Protein AF-A0A0B7C380-F1 (afdb_monomer_lite)

InterPro domains:
  IPR031468 Synaptotagmin-like mitochondrial-lipid-binding domain [PS51847] (1-76)
  IPR039010 Synaptotagmin, SMP domain [PF17047] (1-75)
  IPR051634 Extended Synaptotagmin [PTHR45761] (1-76)

pLDDT: mean 90.28, std 5.56, range [70.12, 96.31]

Radius of gyration: 17.65 Å; chains: 1; bounding box: 36×30×48 Å

Structure (mmCIF, N/CA/C/O backbone):
data_AF-A0A0B7C380-F1
#
_entry.id   AF-A0A0B7C380-F1
#
loop_
_atom_site.group_PDB
_atom_site.id
_atom_site.type_symbol
_atom_site.label_atom_id
_atom_site.label_alt_id
_atom_site.label_comp_id
_atom_site.label_asym_id
_atom_site.label_entity_id
_atom_site.label_seq_id
_atom_site.pdbx_PDB_ins_code
_atom_site.Cartn_x
_atom_site.Cartn_y
_atom_site.Cartn_z
_atom_site.occupancy
_atom_site.B_iso_or_equiv
_atom_site.auth_seq_id
_atom_site.auth_comp_id
_atom_site.auth_asym_id
_atom_site.auth_atom_id
_atom_site.pdbx_PDB_model_num
ATOM 1 N N . ARG A 1 1 ? 15.871 -9.578 -14.809 1.00 70.12 1 ARG A N 1
ATOM 2 C CA . ARG A 1 1 ? 15.993 -8.589 -13.709 1.00 70.12 1 ARG A CA 1
ATOM 3 C C . ARG A 1 1 ? 14.912 -7.539 -13.906 1.00 70.12 1 ARG A C 1
ATOM 5 O O . ARG A 1 1 ? 14.874 -6.934 -14.971 1.00 70.12 1 ARG A O 1
ATOM 12 N N . ALA A 1 2 ? 14.018 -7.374 -12.937 1.00 83.12 2 ALA A N 1
ATOM 13 C CA . ALA A 1 2 ? 12.803 -6.566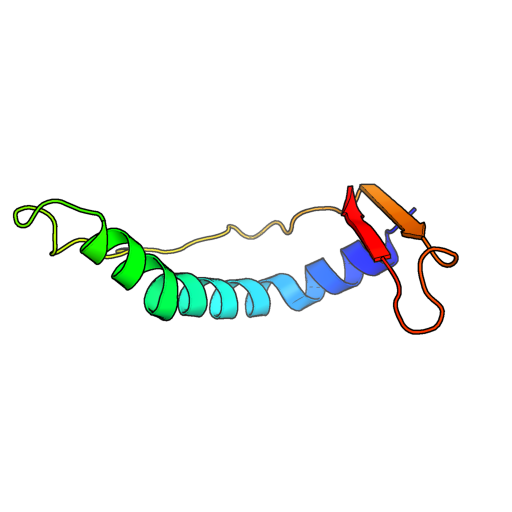 -13.060 1.00 83.12 2 ALA A CA 1
ATOM 14 C C . ALA A 1 2 ? 12.998 -5.099 -12.624 1.00 83.12 2 ALA A C 1
ATOM 16 O O . ALA A 1 2 ? 12.094 -4.473 -12.087 1.00 83.12 2 ALA A O 1
ATOM 17 N N . GLU A 1 3 ? 14.180 -4.520 -12.863 1.00 89.00 3 GLU A N 1
ATOM 18 C CA . GLU A 1 3 ? 14.512 -3.170 -12.372 1.00 89.00 3 GLU A CA 1
ATOM 19 C C . GLU A 1 3 ? 13.602 -2.071 -12.927 1.00 89.00 3 GLU A C 1
ATOM 21 O O . GLU A 1 3 ? 13.377 -1.059 -12.270 1.00 89.00 3 GLU A O 1
ATOM 26 N N . TRP A 1 4 ? 13.050 -2.259 -14.126 1.00 90.00 4 TRP A N 1
ATOM 27 C CA . TRP A 1 4 ? 12.075 -1.325 -14.682 1.00 90.00 4 TRP A CA 1
ATOM 28 C C . TRP A 1 4 ? 10.772 -1.307 -13.865 1.00 90.00 4 TRP A C 1
ATOM 30 O O . TRP A 1 4 ? 10.218 -0.232 -13.654 1.00 90.00 4 TRP A O 1
ATOM 40 N N . VAL A 1 5 ? 10.338 -2.459 -13.333 1.00 91.75 5 VAL A N 1
ATOM 41 C CA . VAL A 1 5 ? 9.181 -2.561 -12.429 1.00 91.75 5 VAL A CA 1
ATOM 42 C C . VAL A 1 5 ? 9.480 -1.819 -11.134 1.00 91.75 5 VAL A C 1
ATOM 44 O O . VAL A 1 5 ? 8.678 -1.001 -10.701 1.00 91.75 5 VAL A O 1
ATOM 47 N N . ASN A 1 6 ? 10.674 -2.021 -10.569 1.00 93.50 6 ASN A N 1
ATOM 48 C CA . ASN A 1 6 ? 11.101 -1.328 -9.350 1.00 93.50 6 ASN A CA 1
ATOM 49 C C . ASN A 1 6 ? 11.104 0.199 -9.523 1.00 93.50 6 ASN A C 1
ATOM 51 O O . ASN A 1 6 ? 10.687 0.919 -8.621 1.00 93.50 6 ASN A O 1
ATOM 55 N N . LYS A 1 7 ? 11.520 0.709 -10.691 1.00 93.75 7 LYS A N 1
ATOM 56 C CA . LYS A 1 7 ? 11.460 2.150 -10.997 1.00 93.75 7 LYS A CA 1
ATOM 57 C C . LYS A 1 7 ? 10.027 2.678 -11.039 1.00 93.75 7 LYS A C 1
ATOM 59 O O . LYS A 1 7 ? 9.769 3.750 -10.502 1.00 93.75 7 LYS A O 1
ATOM 64 N N . ILE A 1 8 ? 9.111 1.933 -11.660 1.00 93.94 8 ILE A N 1
ATOM 65 C CA . ILE A 1 8 ? 7.689 2.301 -11.707 1.00 93.94 8 ILE A CA 1
ATOM 66 C C . ILE A 1 8 ? 7.103 2.303 -10.295 1.00 93.94 8 ILE A C 1
ATOM 68 O O . ILE A 1 8 ? 6.504 3.297 -9.895 1.00 93.94 8 ILE A O 1
ATOM 72 N N . LEU A 1 9 ? 7.336 1.237 -9.522 1.00 93.44 9 LEU A N 1
ATOM 73 C CA . LEU A 1 9 ? 6.880 1.138 -8.136 1.00 93.44 9 LEU A CA 1
ATOM 74 C C . LEU A 1 9 ? 7.390 2.304 -7.292 1.00 93.44 9 LEU A C 1
ATOM 76 O O . LEU A 1 9 ? 6.611 2.886 -6.551 1.00 93.44 9 LEU A O 1
ATOM 80 N N . ASN A 1 10 ? 8.651 2.703 -7.457 1.00 94.31 10 ASN A N 1
ATOM 81 C CA . ASN A 1 10 ? 9.217 3.828 -6.719 1.00 94.31 10 ASN A CA 1
ATOM 82 C C . ASN A 1 10 ? 8.535 5.166 -7.035 1.00 94.31 10 ASN A C 1
ATOM 84 O O . ASN A 1 10 ? 8.262 5.944 -6.130 1.00 94.31 10 ASN A O 1
ATOM 88 N N . HIS A 1 11 ? 8.213 5.431 -8.303 1.00 94.25 11 HIS A N 1
ATOM 89 C CA . HIS A 1 11 ? 7.466 6.640 -8.666 1.00 94.25 11 HIS A CA 1
ATOM 90 C C . HIS A 1 11 ? 6.002 6.588 -8.209 1.00 94.25 11 HIS A C 1
ATOM 92 O O . HIS A 1 11 ? 5.415 7.624 -7.912 1.00 94.25 11 HIS A O 1
ATOM 98 N N . MET A 1 12 ? 5.406 5.395 -8.170 1.00 95.06 12 MET A N 1
ATOM 99 C CA . MET A 1 12 ? 3.999 5.214 -7.816 1.00 95.06 12 MET A CA 1
ATOM 100 C C . MET A 1 12 ? 3.751 5.074 -6.311 1.00 95.06 12 MET A C 1
ATOM 102 O O . MET A 1 12 ? 2.621 5.268 -5.876 1.00 95.06 12 MET A O 1
ATOM 106 N N . TRP A 1 13 ? 4.777 4.756 -5.520 1.00 94.62 13 TRP A N 1
ATOM 107 C CA . TRP A 1 13 ? 4.676 4.465 -4.090 1.00 94.62 13 TRP A CA 1
ATOM 108 C C . TRP A 1 13 ? 3.852 5.463 -3.262 1.00 94.62 13 TRP A C 1
ATOM 110 O O . TRP A 1 13 ? 2.963 4.998 -2.546 1.00 94.62 13 TRP A O 1
ATOM 120 N N . PRO A 1 14 ? 4.035 6.798 -3.383 1.00 90.06 14 PRO A N 1
ATOM 121 C CA . PRO A 1 14 ? 3.215 7.739 -2.616 1.00 90.06 14 PRO A CA 1
ATOM 122 C C . PRO A 1 14 ? 1.715 7.591 -2.915 1.00 90.06 14 PRO A C 1
ATOM 124 O O . PRO A 1 14 ? 0.895 7.610 -2.003 1.00 90.06 14 PRO A O 1
ATOM 127 N N . TYR A 1 15 ? 1.350 7.342 -4.175 1.00 93.56 15 TYR A N 1
ATOM 128 C CA . TYR A 1 15 ? -0.043 7.147 -4.588 1.00 93.56 15 TYR A CA 1
ATOM 129 C C . TYR A 1 15 ? -0.590 5.772 -4.189 1.00 93.56 15 TYR A C 1
ATOM 131 O O . TYR A 1 15 ? -1.769 5.631 -3.866 1.00 93.56 15 TYR A O 1
ATOM 139 N N . ILE A 1 16 ? 0.264 4.742 -4.201 1.00 93.94 16 ILE A N 1
ATOM 140 C CA . ILE A 1 16 ? -0.094 3.405 -3.711 1.00 93.94 16 ILE A CA 1
ATOM 141 C C . ILE A 1 16 ? -0.426 3.476 -2.219 1.00 93.94 16 ILE A C 1
ATOM 143 O O . ILE A 1 16 ? -1.399 2.856 -1.802 1.00 93.94 16 ILE A O 1
ATOM 147 N N . GLY A 1 17 ? 0.320 4.263 -1.437 1.00 90.50 17 GLY A N 1
ATOM 148 C CA . GLY A 1 17 ? 0.040 4.493 -0.019 1.00 90.50 17 GLY A CA 1
ATOM 149 C C . GLY A 1 17 ? -1.378 4.996 0.235 1.00 90.50 17 GLY A C 1
ATOM 150 O O . GLY A 1 17 ? -2.126 4.367 0.984 1.00 90.50 17 GLY A O 1
ATOM 151 N N . GLU A 1 18 ? -1.779 6.066 -0.455 1.00 91.25 18 GLU A N 1
ATOM 152 C CA . GLU A 1 18 ? -3.136 6.624 -0.361 1.00 91.25 18 GLU A CA 1
ATOM 153 C C . GLU A 1 18 ? -4.210 5.603 -0.768 1.00 91.25 18 GLU A C 1
ATOM 155 O O . GLU A 1 18 ? -5.249 5.461 -0.117 1.00 91.25 18 GLU A O 1
ATOM 160 N N . TYR A 1 19 ? -3.957 4.847 -1.839 1.00 94.50 19 TYR A N 1
ATOM 161 C CA . TYR A 1 19 ? -4.895 3.840 -2.322 1.00 94.50 19 TYR A CA 1
ATOM 162 C C . TYR A 1 19 ? -5.052 2.663 -1.347 1.00 94.50 19 TYR A C 1
ATOM 164 O O . TYR A 1 19 ? -6.167 2.202 -1.092 1.00 94.50 19 TYR A O 1
ATOM 172 N N . VAL A 1 20 ? -3.950 2.191 -0.765 1.00 94.69 20 VAL A N 1
ATOM 173 C CA . VAL A 1 20 ? -3.958 1.130 0.246 1.00 94.69 20 VAL A CA 1
ATOM 174 C C . VAL A 1 20 ? -4.647 1.604 1.519 1.00 94.69 20 VAL A C 1
ATOM 176 O O . VAL A 1 20 ? -5.433 0.842 2.078 1.00 94.69 20 VAL A O 1
ATOM 179 N N . GLU A 1 21 ? -4.432 2.849 1.958 1.00 93.56 21 GLU A N 1
ATOM 180 C CA . GLU A 1 21 ? -5.180 3.410 3.088 1.00 93.56 21 GLU A CA 1
ATOM 181 C C . GLU A 1 21 ? -6.688 3.322 2.840 1.00 93.56 21 GLU A C 1
ATOM 183 O O . GLU A 1 21 ? -7.434 2.848 3.702 1.00 93.56 21 GLU A O 1
ATOM 188 N N . LYS A 1 22 ? -7.133 3.695 1.638 1.00 94.81 22 LYS A N 1
ATOM 189 C CA . LYS A 1 22 ? -8.540 3.586 1.260 1.00 94.81 22 LYS A CA 1
ATOM 190 C C . LYS A 1 22 ? -9.043 2.143 1.302 1.00 94.81 22 LYS A C 1
ATOM 192 O O . LYS A 1 22 ? -10.090 1.891 1.887 1.00 94.81 22 LYS A O 1
ATOM 197 N N . ILE A 1 23 ? -8.297 1.181 0.753 1.00 96.31 23 ILE A N 1
ATOM 198 C CA . ILE A 1 23 ? -8.664 -0.247 0.826 1.00 96.31 23 ILE A CA 1
ATOM 199 C C . ILE A 1 23 ? -8.790 -0.707 2.281 1.00 96.31 23 ILE A C 1
ATOM 201 O O . ILE A 1 23 ? -9.749 -1.399 2.639 1.00 9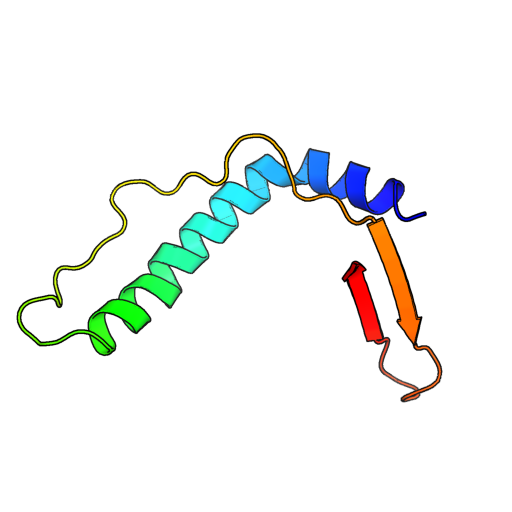6.31 23 ILE A O 1
ATOM 205 N N . LEU A 1 24 ? -7.828 -0.332 3.126 1.00 96.25 24 LEU A N 1
ATOM 206 C CA . LEU A 1 24 ? -7.823 -0.734 4.524 1.00 96.25 24 LEU A CA 1
ATOM 207 C C . LEU A 1 24 ? -9.047 -0.186 5.258 1.00 96.25 24 LEU A C 1
ATOM 209 O O . LEU A 1 24 ? -9.690 -0.937 5.987 1.00 96.25 24 LEU A O 1
A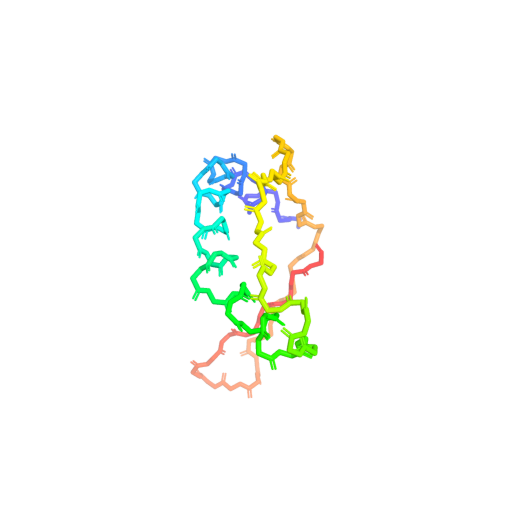TOM 213 N N . ARG A 1 25 ? -9.420 1.074 5.028 1.00 95.75 25 ARG A N 1
ATOM 214 C CA . ARG A 1 25 ? -10.589 1.697 5.668 1.00 95.75 25 ARG A CA 1
ATOM 215 C C . ARG A 1 25 ? -11.921 1.210 5.111 1.00 95.75 25 ARG A C 1
ATOM 217 O O . ARG A 1 25 ? -12.821 0.899 5.885 1.00 95.75 25 ARG A O 1
ATOM 224 N N . ASP A 1 26 ? -12.040 1.119 3.792 1.00 96.19 26 ASP A N 1
ATOM 225 C CA . ASP A 1 26 ? -13.322 0.869 3.131 1.00 96.19 26 ASP A CA 1
ATOM 226 C C . ASP A 1 26 ? -13.664 -0.625 3.076 1.00 96.19 26 ASP A C 1
ATOM 228 O O . ASP A 1 26 ? -14.839 -0.989 3.084 1.00 96.19 26 ASP A O 1
ATOM 232 N N . SER A 1 27 ? -12.655 -1.502 3.030 1.00 95.62 27 SER A N 1
ATOM 233 C CA . SER A 1 27 ? -12.855 -2.947 2.876 1.00 95.62 27 SER A CA 1
ATOM 234 C C . SER A 1 27 ? -12.369 -3.753 4.076 1.00 95.62 27 SER A C 1
ATOM 236 O O . SER A 1 27 ? -13.079 -4.652 4.532 1.00 95.62 27 SER A O 1
ATOM 238 N N . VAL A 1 28 ? -11.173 -3.468 4.599 1.00 95.44 28 VAL A N 1
ATOM 239 C CA . VAL A 1 28 ? -10.583 -4.311 5.653 1.00 95.44 28 VAL A CA 1
ATOM 240 C C . VAL A 1 28 ? -11.160 -3.985 7.029 1.00 95.44 28 VAL A C 1
ATOM 242 O O . VAL A 1 28 ? -11.529 -4.914 7.743 1.00 95.44 28 VAL A O 1
ATOM 245 N N . GLU A 1 29 ? -11.321 -2.710 7.405 1.00 94.50 29 GLU A N 1
ATOM 246 C CA . GLU A 1 29 ? -11.924 -2.350 8.699 1.00 94.50 29 GLU A CA 1
ATOM 247 C C . GLU A 1 29 ? -13.315 -2.968 8.895 1.00 94.50 29 GLU A C 1
ATOM 249 O O . GLU A 1 29 ? -13.527 -3.569 9.952 1.00 94.50 29 GLU A O 1
ATOM 254 N N . PRO A 1 30 ? -14.262 -2.889 7.934 1.00 94.00 30 PRO A N 1
ATOM 255 C CA . PRO A 1 30 ? -15.569 -3.519 8.094 1.00 94.00 30 PRO A CA 1
ATOM 256 C C . PRO A 1 30 ? -15.465 -5.038 8.240 1.00 94.00 30 PRO A C 1
ATOM 258 O O . PRO A 1 30 ? -16.146 -5.618 9.086 1.00 94.00 30 PRO A O 1
ATOM 261 N N . SER A 1 31 ? -14.573 -5.678 7.475 1.00 94.44 31 SER A N 1
ATOM 262 C CA . SER A 1 31 ? -14.335 -7.122 7.565 1.00 94.44 31 SER A CA 1
ATOM 263 C C . SER A 1 31 ? -13.795 -7.528 8.940 1.00 94.44 31 SER A C 1
ATOM 265 O O . SER A 1 31 ? -14.226 -8.533 9.508 1.00 94.44 31 SER A O 1
ATOM 267 N N . VAL A 1 32 ? -12.876 -6.738 9.504 1.00 93.62 32 VAL A N 1
ATOM 268 C CA . VAL A 1 32 ? -12.328 -6.967 10.847 1.00 93.62 32 VAL A CA 1
ATOM 269 C C . VAL A 1 32 ? -13.408 -6.747 11.905 1.00 93.62 32 VAL A C 1
ATOM 271 O O . VAL A 1 32 ? -13.610 -7.624 12.740 1.00 93.62 32 VAL A O 1
ATOM 274 N N . ARG A 1 33 ? -14.167 -5.643 11.847 1.00 93.06 33 ARG A N 1
ATOM 275 C CA . ARG A 1 33 ? -15.282 -5.384 12.781 1.00 93.06 33 ARG A CA 1
ATOM 276 C C . ARG A 1 33 ? -16.314 -6.511 12.777 1.00 93.06 33 ARG A C 1
ATOM 278 O O . ARG A 1 33 ? -16.768 -6.904 13.845 1.00 93.06 33 ARG A O 1
ATOM 285 N N . GLY A 1 34 ? -16.657 -7.040 11.601 1.00 91.50 34 GLY A N 1
ATOM 286 C CA . GLY A 1 34 ? -17.594 -8.160 11.463 1.00 91.50 34 GLY A CA 1
ATOM 287 C C . GLY A 1 34 ? -17.057 -9.492 11.996 1.00 91.50 34 GLY A C 1
ATOM 288 O O . GLY A 1 34 ? -17.841 -10.349 12.392 1.00 91.50 34 GLY A O 1
ATOM 289 N N . SER A 1 35 ? -15.733 -9.655 12.041 1.00 92.12 35 SER A N 1
ATOM 290 C CA . SER A 1 35 ? -15.072 -10.859 12.563 1.00 92.12 35 SER A CA 1
ATOM 291 C C . SER A 1 35 ? -1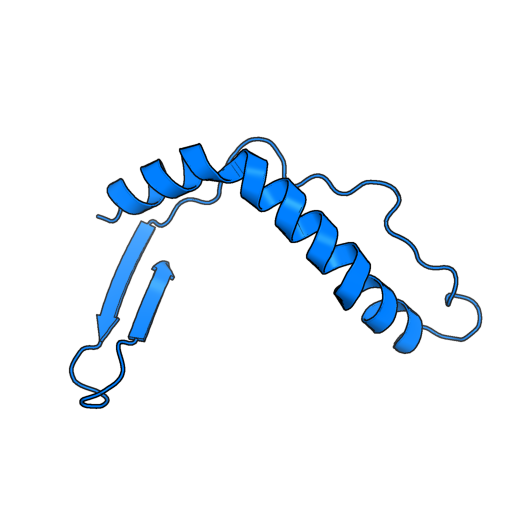4.816 -10.796 14.074 1.00 92.12 35 SER A C 1
ATOM 293 O O . SER A 1 35 ? -14.522 -11.818 14.695 1.00 92.12 35 SER A O 1
ATOM 295 N N . LEU A 1 36 ? -14.890 -9.605 14.674 1.00 91.25 36 LEU A N 1
ATOM 296 C CA . LEU A 1 36 ? -14.624 -9.389 16.092 1.00 91.25 36 LEU A CA 1
ATOM 297 C C . LEU A 1 36 ? -15.888 -9.575 16.955 1.00 91.25 36 LEU A C 1
ATOM 299 O O . LEU A 1 36 ? -17.002 -9.291 16.507 1.00 91.25 36 LEU A O 1
ATOM 303 N N . PRO A 1 37 ? -15.737 -10.003 18.226 1.00 90.25 37 PRO A N 1
ATOM 304 C CA . PRO A 1 37 ? -16.841 -10.050 19.182 1.00 90.25 37 PRO A CA 1
ATOM 305 C C . PRO A 1 37 ? -17.518 -8.683 19.345 1.00 90.25 37 PRO A C 1
ATOM 307 O O . PRO A 1 37 ? -16.878 -7.645 19.180 1.00 90.25 37 PRO A O 1
ATOM 310 N N . ALA A 1 38 ? -18.789 -8.673 19.759 1.00 84.56 38 ALA A N 1
ATOM 311 C CA . ALA A 1 38 ? -19.588 -7.449 19.918 1.00 84.56 38 ALA A CA 1
ATOM 312 C C . ALA A 1 38 ? -18.900 -6.354 20.764 1.00 84.56 38 ALA A C 1
ATOM 314 O O . ALA A 1 38 ? -19.042 -5.169 20.479 1.00 84.56 38 ALA A O 1
ATOM 315 N N . SER A 1 39 ? -18.100 -6.742 21.762 1.00 86.81 39 SER A N 1
ATOM 316 C CA . SER A 1 39 ? -17.335 -5.825 22.618 1.00 86.81 39 SER A CA 1
ATOM 317 C C . SER A 1 39 ? -16.196 -5.079 21.907 1.00 86.81 39 SER A C 1
ATOM 319 O O . SER A 1 39 ? -15.700 -4.092 22.442 1.00 86.81 39 SER A O 1
ATOM 321 N N . LEU A 1 40 ? -15.779 -5.524 20.718 1.00 87.00 40 LEU A N 1
ATOM 322 C CA . LEU A 1 40 ? -14.649 -4.981 19.955 1.00 87.00 40 LEU A CA 1
ATOM 323 C C . LEU A 1 40 ? -15.054 -4.447 18.570 1.00 87.00 40 LEU A C 1
ATOM 325 O O . LEU A 1 40 ? -14.194 -4.136 17.746 1.00 87.00 40 LEU A O 1
ATOM 329 N N . GLN A 1 41 ? -16.352 -4.272 18.308 1.00 83.44 41 GLN A N 1
ATOM 330 C CA . GLN A 1 41 ? -16.843 -3.737 17.029 1.00 83.44 41 GLN A CA 1
ATOM 331 C C . GLN A 1 41 ? -16.467 -2.266 16.774 1.00 83.44 41 GLN A C 1
ATOM 333 O O . GLN A 1 41 ? -16.608 -1.778 15.655 1.00 83.44 41 GLN A O 1
ATOM 338 N N . SER A 1 42 ? -15.939 -1.558 17.774 1.00 89.31 42 SER A N 1
ATOM 339 C CA . SER A 1 42 ? -15.423 -0.189 17.646 1.00 89.31 42 SER A CA 1
ATOM 340 C C . SER A 1 42 ? -14.009 -0.101 17.049 1.00 89.31 42 SER A C 1
ATOM 342 O O . SER A 1 42 ? -13.440 0.992 16.992 1.00 89.31 42 SER A O 1
ATOM 344 N N . PHE A 1 43 ? -13.434 -1.224 16.596 1.00 91.75 43 PHE A N 1
ATOM 345 C CA . PHE A 1 43 ? -12.125 -1.270 15.940 1.00 91.75 43 PHE A CA 1
ATOM 346 C C . PHE A 1 43 ? -12.009 -0.229 14.817 1.00 91.75 43 PHE A C 1
ATOM 348 O O . PHE A 1 43 ? -12.905 -0.103 13.987 1.00 91.75 43 PHE A O 1
ATOM 355 N N . LYS A 1 44 ? -10.900 0.508 14.752 1.00 93.44 44 LYS A N 1
ATOM 356 C CA . LYS A 1 44 ? -10.595 1.447 13.662 1.00 93.44 44 LYS A CA 1
ATOM 357 C C . LYS A 1 44 ? -9.088 1.586 13.497 1.00 93.44 44 LYS A C 1
ATOM 359 O O . LYS A 1 44 ? -8.369 1.560 14.499 1.00 93.44 44 LYS A O 1
ATOM 364 N N . PHE A 1 45 ? -8.613 1.810 12.276 1.00 94.31 45 PHE A N 1
ATOM 365 C CA . PHE A 1 45 ? -7.228 2.204 12.067 1.00 94.31 45 PHE A CA 1
ATOM 366 C C . PHE A 1 45 ? -7.055 3.671 12.465 1.00 94.31 45 PHE A C 1
ATOM 368 O O . PHE A 1 45 ? -7.652 4.578 11.878 1.00 94.31 45 PHE A O 1
ATOM 375 N N . SER A 1 46 ? -6.235 3.912 13.488 1.00 94.06 46 SER A N 1
ATOM 376 C CA . SER A 1 46 ? -5.900 5.259 13.962 1.00 94.06 46 SER A CA 1
ATOM 377 C C . SER A 1 46 ? -4.909 5.962 13.036 1.00 94.06 46 SER A C 1
ATOM 379 O O . SER A 1 46 ? -5.113 7.121 12.689 1.00 94.06 46 SER A O 1
ATOM 381 N N . LYS A 1 47 ? -3.865 5.250 12.608 1.00 93.00 47 LYS A N 1
ATOM 382 C CA . LYS A 1 47 ? -2.864 5.696 11.639 1.00 93.00 47 LYS A CA 1
ATOM 383 C C . LYS A 1 47 ? -2.534 4.527 10.716 1.00 93.00 47 LYS A C 1
ATOM 385 O O . LYS A 1 47 ? -2.362 3.407 11.193 1.00 93.00 47 LYS A O 1
ATOM 390 N N . ILE A 1 48 ? -2.448 4.801 9.420 1.00 93.25 48 ILE A N 1
ATOM 391 C CA . ILE A 1 48 ? -1.974 3.862 8.404 1.00 93.25 48 ILE A CA 1
ATOM 392 C C . ILE A 1 48 ? -0.733 4.493 7.786 1.00 93.25 48 ILE A C 1
ATOM 394 O O . ILE A 1 48 ? -0.758 5.654 7.396 1.00 93.25 48 ILE A O 1
ATOM 398 N N . ASP A 1 49 ? 0.366 3.751 7.785 1.00 92.38 49 ASP A N 1
ATOM 399 C CA . ASP A 1 49 ? 1.666 4.212 7.313 1.00 92.38 49 ASP A CA 1
ATOM 400 C C . ASP A 1 49 ? 2.407 3.003 6.741 1.00 92.38 49 ASP A C 1
ATOM 402 O O . ASP A 1 49 ? 2.640 2.026 7.456 1.00 92.38 49 ASP A O 1
ATOM 406 N N . LEU A 1 50 ? 2.702 3.037 5.442 1.00 91.19 50 LEU A N 1
ATOM 407 C CA . LEU A 1 50 ? 3.415 1.959 4.748 1.00 91.19 50 LEU A CA 1
ATOM 408 C C . LEU A 1 50 ? 4.930 2.204 4.695 1.00 91.19 50 LEU A C 1
ATOM 410 O O . LEU A 1 50 ? 5.661 1.363 4.172 1.00 91.19 50 LEU A O 1
ATOM 414 N N . GLY A 1 51 ? 5.399 3.334 5.234 1.00 93.00 51 GLY A N 1
ATOM 415 C CA . GLY A 1 51 ? 6.774 3.798 5.114 1.00 93.00 51 GLY A CA 1
ATOM 416 C C . GLY A 1 51 ? 7.114 4.370 3.735 1.00 93.00 51 GLY A C 1
ATOM 417 O O . GLY A 1 51 ? 6.345 4.282 2.778 1.00 93.00 51 GLY A O 1
ATOM 418 N N . ASP A 1 52 ? 8.314 4.938 3.629 1.00 91.81 52 ASP A N 1
ATOM 419 C CA . ASP A 1 52 ? 8.776 5.651 2.426 1.00 91.81 52 ASP A CA 1
ATOM 420 C C . ASP A 1 52 ? 9.480 4.750 1.399 1.00 91.81 52 ASP A C 1
ATOM 422 O O . ASP A 1 52 ? 9.785 5.183 0.288 1.00 91.81 52 ASP A O 1
ATOM 426 N N . ILE A 1 53 ? 9.778 3.500 1.766 1.00 92.88 53 ILE A N 1
ATOM 427 C CA . ILE A 1 53 ? 10.553 2.575 0.936 1.00 92.88 53 ILE A CA 1
ATOM 428 C C . ILE A 1 53 ? 9.597 1.569 0.278 1.00 92.88 53 ILE A C 1
ATOM 430 O O . ILE A 1 53 ? 9.015 0.748 0.991 1.00 92.88 53 ILE A O 1
ATOM 434 N N . PRO A 1 54 ? 9.456 1.574 -1.062 1.00 92.44 54 PRO A N 1
ATOM 435 C CA . PRO A 1 54 ? 8.624 0.602 -1.760 1.00 92.44 54 PRO A CA 1
ATOM 436 C C . PRO A 1 54 ? 9.221 -0.811 -1.692 1.00 92.44 54 PRO A C 1
ATOM 438 O O . PRO A 1 54 ? 10.446 -0.974 -1.615 1.00 92.44 54 PRO A O 1
ATOM 441 N N . PRO A 1 55 ? 8.382 -1.855 -1.809 1.00 91.88 55 PRO A N 1
ATOM 442 C CA . PRO A 1 55 ? 8.861 -3.215 -1.985 1.00 91.88 55 PRO A CA 1
ATOM 443 C C . PRO A 1 55 ? 9.645 -3.342 -3.296 1.00 91.88 55 PRO A C 1
ATOM 445 O O . PRO A 1 55 ? 9.396 -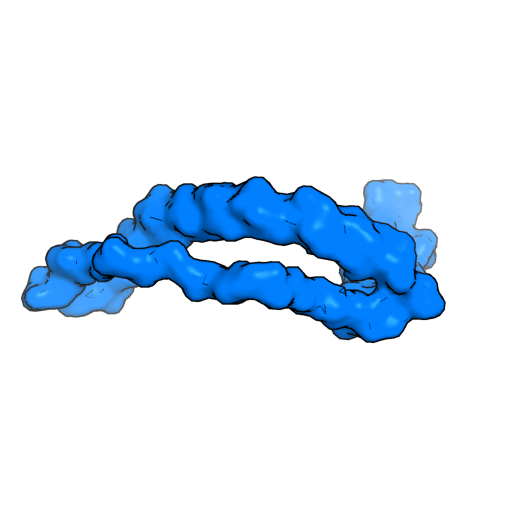2.636 -4.278 1.00 91.88 55 PRO A O 1
ATOM 448 N N . ARG A 1 56 ? 10.592 -4.280 -3.316 1.00 91.69 56 ARG A N 1
ATOM 449 C CA . ARG A 1 56 ? 11.417 -4.574 -4.487 1.00 91.69 56 ARG A CA 1
ATOM 450 C C . ARG A 1 56 ? 11.022 -5.919 -5.074 1.00 91.69 56 ARG A C 1
ATOM 452 O O . ARG A 1 56 ? 10.989 -6.907 -4.357 1.00 91.69 56 ARG A O 1
ATOM 459 N N . VAL A 1 57 ? 10.829 -5.947 -6.385 1.00 91.69 57 VAL A N 1
ATOM 460 C CA . VAL A 1 57 ? 10.663 -7.168 -7.171 1.00 91.69 57 VAL A CA 1
ATOM 461 C C . VAL A 1 57 ? 12.047 -7.681 -7.575 1.00 91.69 57 VAL A C 1
ATOM 463 O O . VAL A 1 57 ? 12.792 -7.010 -8.306 1.00 91.69 57 VAL A O 1
ATOM 466 N N . GLY A 1 58 ? 12.410 -8.861 -7.077 1.00 88.75 58 GLY A N 1
ATOM 467 C CA . GLY A 1 58 ? 13.658 -9.558 -7.385 1.00 88.75 58 GLY A CA 1
ATOM 468 C C . GLY A 1 58 ? 13.595 -10.294 -8.725 1.00 88.75 58 GLY A C 1
ATOM 469 O O . GLY A 1 58 ? 14.530 -10.213 -9.536 1.00 88.75 58 GLY A O 1
ATOM 470 N N . GLY A 1 59 ? 12.463 -10.942 -8.998 1.00 88.38 59 GLY A N 1
ATOM 471 C CA . GLY A 1 59 ? 12.239 -11.773 -10.177 1.00 88.38 59 GLY A CA 1
ATOM 472 C C . GLY A 1 59 ? 10.837 -11.594 -10.748 1.00 88.38 59 GLY A C 1
ATOM 473 O O . GLY A 1 59 ? 9.890 -11.311 -10.029 1.00 88.38 59 GLY A O 1
ATOM 474 N N . VAL A 1 60 ? 10.704 -11.743 -12.067 1.00 89.38 60 VAL A N 1
ATOM 475 C CA . VAL A 1 60 ? 9.393 -11.862 -12.719 1.00 89.38 60 VAL A CA 1
ATOM 476 C C . VAL A 1 60 ? 9.431 -13.107 -13.582 1.00 89.38 60 VAL A C 1
ATOM 478 O O . VAL A 1 60 ? 10.294 -13.221 -14.460 1.00 89.38 60 VAL A O 1
ATOM 481 N N . LYS A 1 61 ? 8.501 -14.029 -13.338 1.00 89.12 61 LYS A N 1
ATOM 482 C CA . LYS A 1 61 ? 8.352 -15.262 -14.107 1.00 89.12 61 LYS A CA 1
ATOM 483 C C . LYS A 1 61 ? 7.017 -15.243 -14.835 1.00 89.12 61 LYS A C 1
ATOM 485 O O . LYS A 1 61 ? 5.962 -15.168 -14.219 1.00 89.12 61 LYS A O 1
ATOM 490 N N . VAL A 1 62 ? 7.082 -15.293 -16.164 1.00 88.12 62 VAL A N 1
ATOM 491 C CA . VAL A 1 62 ? 5.907 -15.202 -17.037 1.00 88.12 62 VAL A CA 1
ATOM 492 C C . VAL A 1 62 ? 5.570 -16.578 -17.595 1.00 88.12 62 VAL A C 1
ATOM 494 O O . VAL A 1 62 ? 6.435 -17.248 -18.165 1.00 88.12 62 VAL A O 1
ATOM 497 N N . TYR A 1 63 ? 4.305 -16.976 -17.492 1.00 87.81 63 TYR A N 1
ATOM 498 C CA . TYR A 1 63 ? 3.796 -18.227 -18.049 1.00 87.81 63 TYR A CA 1
ATOM 499 C C . TYR A 1 63 ? 2.845 -17.916 -19.204 1.00 87.81 63 TYR A C 1
ATOM 501 O O . TYR A 1 63 ? 1.690 -17.550 -19.007 1.00 87.81 63 TYR A O 1
ATOM 509 N N . SER A 1 64 ? 3.342 -18.073 -20.431 1.00 76.88 64 SER A N 1
ATOM 510 C CA . SER A 1 64 ? 2.618 -17.743 -21.669 1.00 76.88 64 SER A CA 1
ATOM 511 C C . SER A 1 64 ? 1.920 -18.935 -22.333 1.00 76.88 64 SER A C 1
ATOM 513 O O . SER A 1 64 ? 1.342 -18.793 -23.406 1.00 76.88 64 SER A O 1
ATOM 515 N N . LYS A 1 65 ? 1.997 -20.132 -21.737 1.00 72.94 65 LYS A N 1
ATOM 516 C CA . LYS A 1 65 ? 1.518 -21.388 -22.348 1.00 72.94 65 LYS A CA 1
ATOM 517 C C . LYS A 1 65 ? 0.373 -22.069 -21.592 1.00 72.94 65 LYS A C 1
ATOM 519 O O . LYS A 1 65 ? 0.050 -23.207 -21.912 1.00 72.94 65 LYS A O 1
ATOM 524 N N . LEU A 1 66 ? -0.219 -21.410 -20.596 1.00 71.69 66 LEU A N 1
ATOM 525 C CA . LEU A 1 66 ? -1.294 -22.000 -19.791 1.00 71.69 66 LEU A CA 1
ATOM 526 C C . LEU A 1 66 ? -2.654 -21.900 -20.500 1.00 71.69 66 LEU A C 1
ATOM 528 O O . LEU A 1 66 ? -3.344 -22.908 -20.630 1.00 71.69 66 LEU A O 1
ATOM 532 N N . ARG A 1 67 ? -3.015 -20.718 -21.018 1.00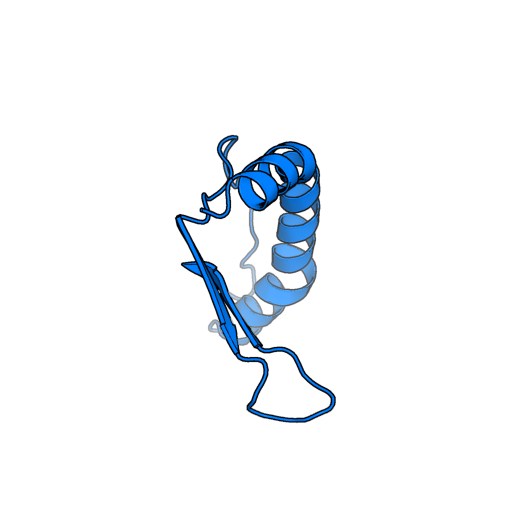 77.44 67 ARG A N 1
ATOM 533 C CA . ARG A 1 67 ? -4.225 -20.470 -21.826 1.00 77.44 67 ARG A CA 1
ATOM 534 C C . ARG A 1 67 ? -3.932 -19.409 -22.894 1.00 77.44 67 ARG A C 1
ATOM 536 O O . ARG A 1 67 ? -2.964 -18.667 -22.767 1.00 77.44 67 ARG A O 1
ATOM 543 N N . ARG A 1 68 ? -4.715 -19.375 -23.980 1.00 78.94 68 ARG A N 1
ATOM 544 C CA . ARG A 1 68 ? -4.470 -18.479 -25.136 1.00 78.94 68 ARG A CA 1
ATOM 545 C C . ARG A 1 68 ? -4.823 -17.010 -24.864 1.00 78.94 68 ARG A C 1
ATOM 547 O O . ARG A 1 68 ? -4.375 -16.150 -25.612 1.00 78.94 68 ARG A O 1
ATOM 554 N N . ASP A 1 69 ? -5.620 -16.748 -23.838 1.00 88.69 69 ASP A N 1
ATOM 555 C CA . ASP A 1 69 ? -6.259 -15.471 -23.508 1.00 88.69 69 ASP A CA 1
ATOM 556 C C . ASP A 1 69 ? -5.806 -14.884 -22.161 1.00 88.69 69 ASP A C 1
ATOM 558 O O . ASP A 1 69 ? -6.278 -13.825 -21.757 1.00 88.69 69 ASP A O 1
ATOM 562 N N . GLU A 1 70 ? -4.860 -15.533 -21.481 1.00 86.81 70 GLU A N 1
ATOM 563 C CA . GLU A 1 70 ? -4.395 -15.137 -20.152 1.00 86.81 70 GLU A CA 1
ATOM 564 C C . GLU A 1 70 ? -2.864 -15.140 -20.089 1.00 86.81 70 GLU A C 1
ATOM 566 O O . GLU A 1 70 ? -2.191 -15.969 -20.707 1.00 86.81 70 GLU A O 1
ATOM 571 N N . ILE A 1 71 ? -2.307 -14.223 -19.299 1.00 88.56 71 ILE A N 1
ATOM 572 C CA . ILE A 1 71 ? -0.880 -14.187 -18.976 1.00 88.56 71 ILE A CA 1
ATOM 573 C C . ILE A 1 71 ? -0.752 -14.234 -17.460 1.00 88.56 71 ILE A C 1
ATOM 575 O O . ILE A 1 71 ? -1.229 -13.337 -16.768 1.00 88.56 71 ILE A O 1
ATOM 579 N N . TYR A 1 72 ? -0.067 -15.258 -16.957 1.00 89.81 72 TYR A N 1
ATOM 580 C CA . TYR A 1 72 ? 0.265 -15.368 -15.540 1.00 89.81 72 TYR A CA 1
ATOM 581 C C . TYR A 1 72 ? 1.666 -14.812 -15.307 1.00 89.81 72 TYR A C 1
ATOM 583 O O . TYR A 1 72 ? 2.601 -15.138 -16.049 1.00 89.81 72 TYR A O 1
ATOM 591 N N . MET A 1 73 ? 1.807 -13.970 -14.286 1.00 90.44 73 MET A N 1
ATOM 592 C CA . MET A 1 73 ? 3.076 -13.373 -13.887 1.00 90.44 73 MET A CA 1
ATOM 593 C C . MET A 1 73 ? 3.264 -13.541 -12.384 1.00 90.44 73 MET A C 1
ATOM 595 O O . MET A 1 73 ? 2.538 -12.926 -11.607 1.00 90.44 73 MET A O 1
ATOM 599 N N . ASP A 1 74 ? 4.261 -14.332 -11.999 1.00 90.44 74 ASP A N 1
ATOM 600 C CA . ASP A 1 74 ? 4.711 -14.402 -10.611 1.00 90.44 74 ASP A CA 1
ATOM 601 C C . ASP A 1 74 ? 5.753 -13.301 -10.397 1.00 90.44 74 ASP A C 1
ATOM 603 O O . ASP A 1 74 ? 6.714 -13.192 -11.171 1.00 90.44 74 ASP A O 1
ATOM 607 N N . LEU A 1 75 ? 5.554 -12.486 -9.362 1.00 90.06 75 LEU A N 1
ATOM 608 C CA . LEU A 1 75 ? 6.528 -11.507 -8.890 1.00 90.06 75 LEU A CA 1
ATOM 609 C C . LEU A 1 75 ? 7.155 -12.048 -7.600 1.00 90.06 75 LEU A C 1
ATOM 611 O O . LEU A 1 75 ? 6.431 -12.304 -6.639 1.00 90.06 75 LEU A O 1
ATOM 615 N N . GLU A 1 76 ? 8.476 -12.244 -7.616 1.00 82.88 76 GLU A N 1
ATOM 616 C CA . GLU A 1 76 ? 9.291 -12.632 -6.449 1.00 82.88 76 GLU A CA 1
ATOM 617 C C . GLU A 1 76 ? 9.815 -11.407 -5.702 1.00 82.88 76 GLU A C 1
ATOM 619 O O . GLU A 1 76 ? 10.328 -10.483 -6.384 1.00 82.88 76 GLU A O 1
#

Organism: NCBI:txid1028688

Sequence (76 aa):
RAEWVNKILNHMWPYIGEYVEKILRDSVEPSVRGSLPASLQSFKFSKIDLGDIPPRVGGVKVYSKLRRDEIYMDLE

Secondary structure (DSSP, 8-state):
--HHHHHHHHHHHHHHHHHHHHHIIIIIHHHHHHHS-GGGTT---S-----SS------EEEE-SS-SS--EEEE-

Foldseek 3Di:
DVVVVVVVCLVCVVVVQVVVVCCCQVPVLCVVLVVDPPVCNPDDDPDRDPDNHGDDFPDWDWDPPPDVPDIDIDTD